Protein AF-A0AAW5S9D8-F1 (afdb_monomer_lite)

pLDDT: mean 77.04, std 7.17, range [45.81, 85.94]

Radius of gyration: 12.41 Å; chains: 1; bounding box: 31×24×28 Å

Secondary structure (DSSP, 8-state):
-EEEEEETTEEEEEEPPTT--HHHHHHHHHSS--SSHHHHHHHHHTS-GGGHHHHHHHHT-HHHHHHHHHHHHHTT-

Structure (mmCIF, N/CA/C/O backbone):
data_AF-A0AAW5S9D8-F1
#
_entry.id   AF-A0AAW5S9D8-F1
#
loop_
_atom_site.group_PDB
_atom_site.id
_atom_site.type_symbol
_atom_site.label_atom_id
_atom_site.label_alt_id
_atom_site.label_comp_id
_atom_site.label_asym_id
_atom_site.label_entity_id
_atom_site.label_seq_id
_atom_site.pdbx_PDB_ins_code
_atom_site.Cartn_x
_atom_site.Cartn_y
_atom_site.Cartn_z
_atom_site.occupancy
_atom_site.B_iso_or_equiv
_atom_site.auth_seq_id
_atom_site.auth_comp_id
_atom_site.auth_asym_id
_atom_site.auth_atom_id
_atom_site.pdbx_PDB_model_num
ATOM 1 N N . MET A 1 1 ? 10.372 -3.838 4.363 1.00 66.12 1 MET A N 1
ATOM 2 C CA . MET A 1 1 ? 9.399 -4.603 3.550 1.00 66.12 1 MET A CA 1
ATOM 3 C C . MET A 1 1 ? 9.773 -4.447 2.078 1.00 66.12 1 MET A C 1
ATOM 5 O O . MET A 1 1 ? 10.299 -3.398 1.718 1.00 66.12 1 MET A O 1
ATOM 9 N N . LEU A 1 2 ? 9.568 -5.470 1.245 1.00 68.25 2 LEU A N 1
ATOM 10 C CA . LEU A 1 2 ? 9.744 -5.373 -0.211 1.00 68.25 2 LEU A CA 1
ATOM 11 C C . LEU A 1 2 ? 8.365 -5.333 -0.875 1.00 68.25 2 LEU A C 1
ATOM 13 O O . LEU A 1 2 ? 7.484 -6.100 -0.497 1.00 68.25 2 LEU A O 1
ATOM 17 N N . ALA A 1 3 ? 8.193 -4.432 -1.835 1.00 70.50 3 ALA A N 1
ATOM 18 C CA . ALA A 1 3 ? 7.037 -4.353 -2.712 1.00 70.50 3 ALA A CA 1
ATOM 19 C C . ALA A 1 3 ? 7.413 -4.931 -4.072 1.00 70.50 3 ALA A C 1
ATOM 21 O O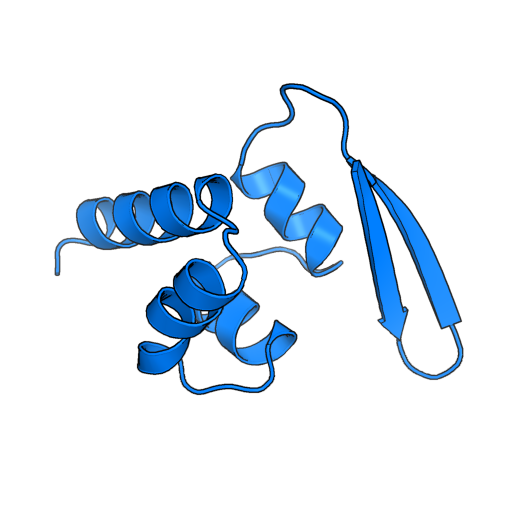 . ALA A 1 3 ? 8.423 -4.528 -4.650 1.00 70.50 3 ALA A O 1
ATOM 22 N N . PHE A 1 4 ? 6.593 -5.838 -4.589 1.00 72.62 4 PHE A N 1
ATOM 23 C CA . PHE A 1 4 ? 6.757 -6.378 -5.931 1.00 72.62 4 PHE A CA 1
ATOM 24 C C . PHE A 1 4 ? 5.583 -5.916 -6.784 1.00 72.62 4 PHE A C 1
ATOM 26 O O . PHE A 1 4 ? 4.432 -6.196 -6.461 1.00 72.62 4 PHE A O 1
ATOM 33 N N . THR A 1 5 ? 5.872 -5.201 -7.863 1.00 70.69 5 THR A N 1
ATOM 34 C CA . THR A 1 5 ? 4.881 -4.806 -8.865 1.00 70.69 5 THR A CA 1
ATOM 35 C C . THR A 1 5 ? 5.120 -5.587 -10.143 1.00 70.69 5 THR A C 1
ATOM 37 O O . THR A 1 5 ? 6.240 -5.636 -10.646 1.00 70.69 5 THR A O 1
ATOM 40 N N . VAL A 1 6 ? 4.059 -6.180 -10.686 1.00 69.38 6 VAL A N 1
ATOM 41 C CA . VAL A 1 6 ? 4.095 -6.875 -11.976 1.00 69.38 6 VAL A CA 1
ATOM 42 C C . VAL A 1 6 ? 3.389 -6.010 -13.013 1.00 69.38 6 VAL A C 1
ATOM 44 O O . VAL A 1 6 ? 2.237 -5.623 -12.825 1.00 69.38 6 VAL A O 1
ATOM 47 N N . ARG A 1 7 ? 4.081 -5.683 -14.106 1.00 69.19 7 ARG A N 1
ATOM 48 C CA . ARG A 1 7 ? 3.527 -4.961 -15.259 1.00 69.19 7 ARG A CA 1
ATOM 49 C C . ARG A 1 7 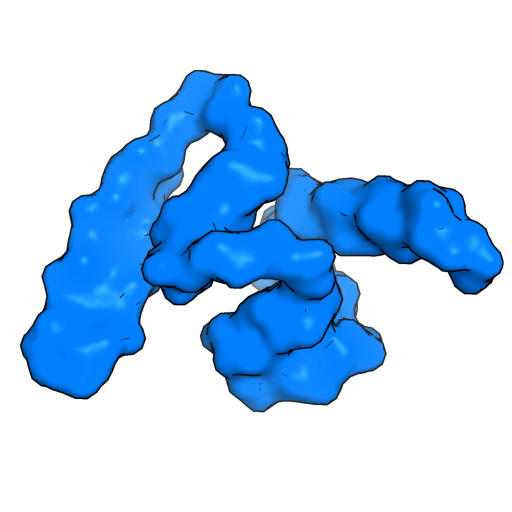? 3.891 -5.687 -16.544 1.00 69.19 7 ARG A C 1
ATOM 51 O O . ARG A 1 7 ? 5.038 -5.640 -16.981 1.00 69.19 7 ARG A O 1
ATOM 58 N N . GLY A 1 8 ? 2.911 -6.346 -17.159 1.00 74.31 8 GLY A N 1
ATOM 59 C CA . GLY A 1 8 ? 3.160 -7.183 -18.333 1.00 74.31 8 GLY A CA 1
ATOM 60 C C . GLY A 1 8 ? 4.136 -8.312 -17.990 1.00 74.31 8 GLY A C 1
ATOM 61 O O . GLY A 1 8 ? 3.842 -9.122 -17.117 1.00 74.31 8 GLY A O 1
ATOM 62 N N . ASN A 1 9 ? 5.301 -8.338 -18.645 1.00 78.06 9 ASN A N 1
ATOM 63 C CA . ASN A 1 9 ? 6.373 -9.304 -18.366 1.00 78.06 9 ASN A CA 1
ATOM 64 C C . ASN A 1 9 ? 7.447 -8.792 -17.384 1.00 78.06 9 ASN A C 1
ATOM 66 O O . ASN A 1 9 ? 8.438 -9.484 -17.160 1.00 78.06 9 ASN A O 1
ATOM 70 N N . ALA A 1 10 ? 7.285 -7.586 -16.830 1.00 68.69 10 ALA A N 1
ATOM 71 C CA . ALA A 1 10 ? 8.272 -6.965 -15.958 1.00 68.69 10 ALA A CA 1
ATOM 72 C C . ALA A 1 10 ? 7.862 -7.089 -14.488 1.00 68.69 10 ALA A C 1
ATOM 74 O O . ALA A 1 10 ? 6.730 -6.767 -14.118 1.00 68.69 10 ALA A O 1
ATOM 75 N N . LEU A 1 11 ? 8.808 -7.508 -13.647 1.00 74.38 11 LEU A N 1
ATOM 76 C CA . LEU A 1 11 ? 8.681 -7.525 -12.194 1.00 74.38 11 LEU A CA 1
ATOM 77 C C . LEU A 1 11 ? 9.614 -6.463 -11.607 1.00 74.38 11 LEU A C 1
ATOM 79 O O . LEU A 1 11 ? 10.832 -6.549 -11.738 1.00 74.38 11 LEU A O 1
ATOM 83 N N . ALA A 1 12 ? 9.035 -5.448 -10.973 1.00 75.31 12 ALA A N 1
ATOM 84 C CA . ALA A 1 12 ? 9.763 -4.406 -10.269 1.00 75.31 12 ALA A CA 1
ATOM 85 C C . ALA A 1 12 ? 9.737 -4.700 -8.768 1.00 75.31 12 ALA A C 1
ATOM 87 O O . ALA A 1 12 ? 8.669 -4.811 -8.170 1.00 75.31 12 ALA A O 1
ATOM 88 N N . ALA A 1 13 ? 10.914 -4.814 -8.155 1.00 74.50 13 ALA A N 1
ATOM 89 C CA . ALA A 1 13 ? 11.059 -4.944 -6.712 1.00 74.50 13 ALA A CA 1
ATOM 90 C C . ALA A 1 13 ? 11.523 -3.605 -6.128 1.00 74.50 13 ALA A C 1
ATOM 92 O O . ALA A 1 13 ? 12.588 -3.103 -6.484 1.00 74.50 13 ALA A O 1
ATOM 93 N N . GLN A 1 14 ? 10.738 -3.026 -5.223 1.00 77.56 14 GLN A N 1
ATOM 94 C CA . GLN A 1 14 ? 11.075 -1.785 -4.530 1.00 77.56 14 GLN A CA 1
ATOM 95 C C . GLN A 1 14 ? 11.149 -2.018 -3.026 1.00 77.56 14 GLN A C 1
ATOM 97 O O . GLN A 1 14 ? 10.299 -2.679 -2.429 1.00 77.56 14 GLN A O 1
ATOM 102 N N . ARG A 1 15 ? 12.184 -1.467 -2.387 1.00 76.81 15 ARG A N 1
ATOM 103 C CA . ARG A 1 15 ? 12.327 -1.535 -0.933 1.00 76.81 15 ARG A CA 1
ATOM 104 C C . ARG A 1 15 ? 11.548 -0.401 -0.288 1.00 76.81 15 ARG A C 1
ATOM 106 O O . ARG A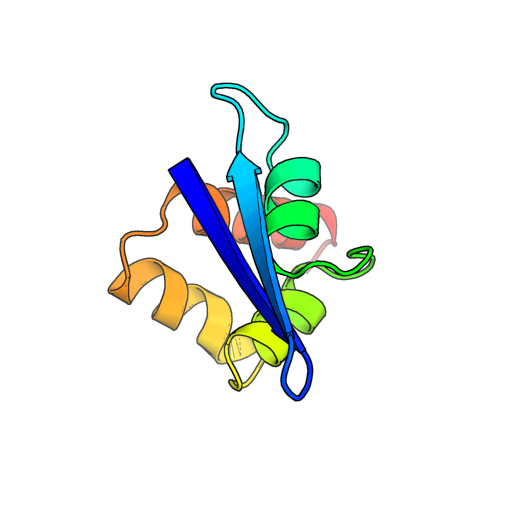 1 15 ? 11.943 0.751 -0.414 1.00 76.81 15 ARG A O 1
ATOM 113 N N . ILE A 1 16 ? 10.517 -0.755 0.472 1.00 73.44 16 ILE A N 1
ATOM 114 C CA . ILE A 1 16 ? 9.817 0.180 1.354 1.00 73.44 16 ILE A CA 1
ATOM 115 C C . ILE A 1 16 ? 10.717 0.429 2.560 1.00 73.44 16 ILE A C 1
ATOM 117 O O . ILE A 1 16 ? 11.107 -0.517 3.267 1.00 73.44 16 ILE A O 1
ATOM 121 N N . LYS A 1 17 ? 11.080 1.695 2.772 1.00 75.19 17 LYS A N 1
ATOM 122 C CA . LYS A 1 17 ? 11.894 2.095 3.922 1.00 75.19 17 LYS A CA 1
ATOM 123 C C . LYS A 1 17 ? 11.037 2.062 5.186 1.00 75.19 17 LYS A C 1
ATOM 125 O O . LYS A 1 17 ? 9.841 2.334 5.165 1.00 75.19 17 LYS A O 1
ATOM 130 N N . LEU A 1 18 ? 11.663 1.716 6.307 1.00 68.50 18 LEU A N 1
ATOM 131 C CA . LEU A 1 18 ? 11.001 1.809 7.604 1.00 68.50 18 LEU A CA 1
ATOM 132 C C . LEU A 1 18 ? 10.751 3.295 7.920 1.00 68.50 18 LEU A C 1
ATOM 134 O O . LEU A 1 18 ? 11.667 4.100 7.762 1.00 68.50 18 LEU A O 1
ATOM 138 N N . GLY A 1 19 ? 9.528 3.653 8.322 1.00 69.19 19 GLY A N 1
ATOM 139 C CA . GLY A 1 19 ? 9.134 5.044 8.597 1.00 69.19 19 GLY A CA 1
ATOM 140 C C . GLY A 1 19 ? 8.765 5.874 7.361 1.00 69.19 19 GLY A C 1
ATOM 141 O O . GLY A 1 19 ? 8.616 7.089 7.456 1.00 69.19 19 GLY A O 1
ATOM 142 N N . GLU A 1 20 ? 8.631 5.246 6.192 1.00 73.06 20 GLU A N 1
ATOM 143 C CA . GLU A 1 20 ? 8.147 5.918 4.988 1.00 73.06 20 GLU A CA 1
ATOM 144 C C . GLU A 1 20 ? 6.673 6.319 5.152 1.00 73.06 20 GLU A C 1
ATOM 146 O O . GLU A 1 20 ? 5.868 5.542 5.669 1.00 73.06 20 GLU A O 1
ATOM 151 N N . ALA A 1 21 ? 6.319 7.537 4.724 1.00 76.62 21 ALA A N 1
ATOM 152 C CA . ALA A 1 21 ? 4.961 8.047 4.881 1.00 76.62 21 ALA A CA 1
ATOM 153 C C . ALA A 1 21 ? 3.939 7.087 4.229 1.00 76.62 21 ALA A C 1
ATOM 155 O O . ALA A 1 21 ? 4.189 6.614 3.113 1.00 76.62 21 ALA A O 1
ATOM 156 N N . PRO A 1 22 ? 2.777 6.827 4.858 1.00 72.75 22 PRO A N 1
ATOM 157 C CA . PRO A 1 22 ? 1.820 5.819 4.391 1.00 72.75 22 PRO A CA 1
ATOM 158 C C . PRO A 1 22 ? 1.402 5.974 2.920 1.00 72.75 22 PRO A C 1
ATOM 160 O O . PRO A 1 22 ? 1.353 4.992 2.179 1.00 72.75 22 PRO A O 1
ATOM 163 N N . ARG A 1 23 ? 1.186 7.213 2.451 1.00 75.38 23 ARG A N 1
ATOM 164 C CA . ARG A 1 23 ? 0.875 7.497 1.036 1.00 75.38 23 ARG A CA 1
ATOM 165 C C . ARG A 1 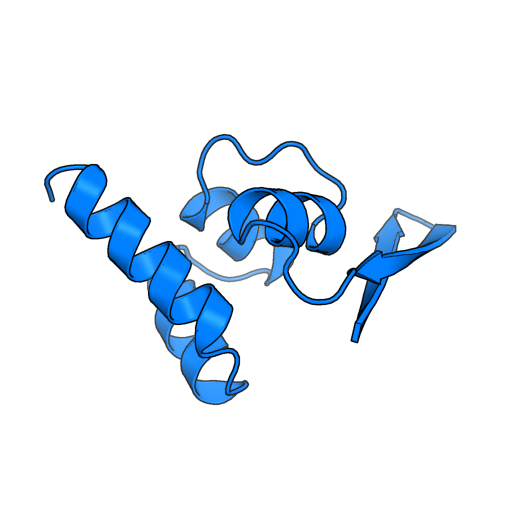23 ? 2.027 7.160 0.090 1.00 75.38 23 ARG A C 1
ATOM 167 O O . ARG A 1 23 ? 1.790 6.575 -0.962 1.00 75.38 23 ARG A O 1
ATOM 174 N N . THR A 1 24 ? 3.262 7.499 0.452 1.00 78.25 24 THR A N 1
ATOM 175 C CA . THR A 1 24 ? 4.451 7.176 -0.354 1.00 78.25 24 THR A CA 1
ATOM 176 C C . THR A 1 24 ? 4.644 5.665 -0.435 1.00 78.25 24 THR A C 1
ATOM 178 O O . THR A 1 24 ? 4.849 5.120 -1.515 1.00 78.25 24 THR A O 1
ATOM 181 N N . ARG A 1 25 ? 4.465 4.963 0.688 1.00 77.50 25 ARG A N 1
ATOM 182 C CA . ARG A 1 25 ? 4.481 3.498 0.732 1.00 77.50 25 ARG A CA 1
ATOM 183 C C . ARG A 1 25 ? 3.417 2.883 -0.179 1.00 77.50 25 ARG A C 1
ATOM 185 O O . ARG A 1 25 ? 3.719 1.935 -0.900 1.00 77.50 25 ARG A O 1
ATOM 192 N N . LEU A 1 26 ? 2.200 3.423 -0.182 1.00 77.62 26 LEU A N 1
ATOM 193 C CA . LEU A 1 26 ? 1.122 2.952 -1.050 1.00 77.62 26 LEU A CA 1
ATOM 194 C C . LEU A 1 26 ? 1.438 3.165 -2.541 1.00 77.62 26 LEU A C 1
ATOM 196 O O . LEU A 1 26 ? 1.225 2.263 -3.349 1.00 77.62 26 LEU A O 1
ATOM 200 N N . GLN A 1 27 ? 1.996 4.321 -2.907 1.00 80.50 27 GLN A N 1
ATOM 201 C CA . GLN A 1 27 ? 2.447 4.587 -4.279 1.00 80.50 27 GLN A CA 1
ATOM 202 C C . GLN A 1 27 ? 3.530 3.598 -4.719 1.00 80.50 27 GLN A C 1
ATOM 204 O O . GLN A 1 27 ? 3.472 3.077 -5.830 1.00 80.50 27 GLN A O 1
ATOM 209 N N . THR A 1 28 ? 4.474 3.282 -3.833 1.00 79.00 28 THR A N 1
ATOM 210 C CA . THR A 1 28 ? 5.514 2.275 -4.075 1.00 79.00 28 THR A CA 1
ATOM 211 C C . THR A 1 28 ? 4.925 0.870 -4.243 1.00 79.00 28 THR A C 1
ATOM 213 O O . THR A 1 28 ? 5.355 0.130 -5.126 1.00 79.00 28 THR A O 1
ATOM 216 N N . LEU A 1 29 ? 3.914 0.505 -3.445 1.00 77.12 29 LEU A N 1
ATOM 217 C CA . LEU A 1 29 ? 3.228 -0.792 -3.532 1.00 77.12 29 LEU A CA 1
ATOM 218 C C . LEU A 1 29 ? 2.450 -0.972 -4.835 1.00 77.12 29 LEU A C 1
ATOM 220 O O . LEU A 1 29 ? 2.472 -2.053 -5.415 1.00 77.12 29 LEU A O 1
ATOM 224 N N . LEU A 1 30 ? 1.763 0.074 -5.290 1.00 76.44 30 LEU A N 1
ATOM 225 C CA . LEU A 1 30 ? 0.937 0.024 -6.498 1.00 76.44 30 LEU A CA 1
ATOM 226 C C . LEU A 1 30 ? 1.729 0.394 -7.766 1.00 76.44 30 LEU A C 1
ATOM 228 O O . LEU A 1 30 ? 1.276 0.176 -8.891 1.00 76.44 30 LEU A O 1
ATOM 232 N N . GLY A 1 31 ? 2.917 0.982 -7.600 1.00 75.00 31 GLY A N 1
ATOM 233 C CA . GLY A 1 31 ? 3.762 1.501 -8.674 1.00 75.00 31 GLY A CA 1
ATOM 234 C C . GLY A 1 31 ? 3.135 2.659 -9.462 1.00 75.00 31 GLY A C 1
ATOM 235 O O . GLY A 1 31 ? 3.664 3.038 -10.509 1.00 75.00 31 GLY A O 1
ATOM 236 N N . ILE A 1 32 ? 1.995 3.196 -9.020 1.00 77.12 32 ILE A N 1
ATOM 237 C CA . ILE A 1 32 ? 1.260 4.295 -9.660 1.00 77.12 32 ILE A CA 1
ATOM 238 C C . ILE A 1 32 ? 1.109 5.475 -8.695 1.00 77.12 32 ILE A C 1
ATOM 240 O O . ILE A 1 32 ? 1.013 5.270 -7.483 1.00 77.12 32 ILE A O 1
ATOM 244 N N . PRO A 1 33 ? 1.038 6.715 -9.212 1.00 74.12 33 PRO A N 1
ATOM 245 C CA . PRO A 1 33 ? 0.641 7.857 -8.404 1.00 74.12 33 PRO A CA 1
ATOM 246 C C . PRO A 1 33 ? -0.804 7.673 -7.924 1.00 74.12 33 PRO A C 1
ATOM 248 O O . PRO A 1 33 ? -1.734 7.558 -8.722 1.00 74.12 33 PRO A O 1
ATOM 251 N N . VAL A 1 34 ? -0.986 7.659 -6.606 1.00 76.94 34 VAL A N 1
ATOM 252 C CA . VAL A 1 34 ? -2.286 7.463 -5.962 1.00 76.94 34 VAL A CA 1
ATOM 253 C C . VAL A 1 34 ? -2.930 8.821 -5.720 1.00 76.94 34 VAL A C 1
ATOM 255 O O . VAL A 1 34 ? -2.442 9.603 -4.904 1.00 76.94 34 VAL A O 1
ATOM 258 N N . ARG A 1 35 ? -4.005 9.104 -6.462 1.00 79.12 35 ARG A N 1
ATOM 259 C CA . ARG A 1 35 ? -4.866 10.284 -6.258 1.00 79.12 35 ARG A CA 1
ATOM 260 C C . ARG A 1 35 ? -6.071 9.966 -5.374 1.00 79.12 35 ARG A C 1
ATOM 262 O O . ARG A 1 35 ? -6.452 10.795 -4.562 1.00 79.12 35 ARG A O 1
ATOM 269 N N . ASP A 1 36 ? -6.618 8.766 -5.540 1.00 81.38 36 ASP A N 1
ATOM 270 C CA . ASP A 1 36 ? -7.683 8.190 -4.723 1.00 81.38 36 ASP A CA 1
ATOM 271 C C . ASP A 1 36 ? -7.177 6.854 -4.175 1.00 81.38 36 ASP A C 1
ATOM 273 O O . ASP A 1 36 ? -6.902 5.915 -4.932 1.00 81.38 36 ASP A O 1
ATOM 277 N N . THR A 1 37 ? -6.999 6.804 -2.857 1.00 80.50 37 THR A N 1
ATOM 278 C CA . THR A 1 37 ? -6.440 5.655 -2.142 1.00 80.50 37 THR A CA 1
ATOM 279 C C . THR A 1 37 ? -7.301 4.409 -2.313 1.00 80.50 37 THR A C 1
ATOM 281 O O . THR A 1 37 ? -6.768 3.330 -2.571 1.00 80.50 37 THR A O 1
ATOM 284 N N . ILE A 1 38 ? -8.627 4.547 -2.244 1.00 83.25 38 ILE A N 1
ATOM 285 C CA . ILE A 1 38 ? -9.548 3.412 -2.319 1.00 83.25 38 ILE A CA 1
ATOM 286 C C . ILE A 1 38 ? -9.619 2.888 -3.746 1.00 83.25 38 ILE A C 1
ATOM 288 O O . ILE A 1 38 ? -9.524 1.679 -3.949 1.00 83.25 38 ILE A O 1
ATOM 292 N N . ALA A 1 39 ? -9.752 3.768 -4.740 1.00 81.88 39 ALA A N 1
ATOM 293 C CA . ALA A 1 39 ? -9.822 3.345 -6.136 1.00 81.88 39 ALA A CA 1
ATOM 294 C C . ALA A 1 39 ? -8.524 2.652 -6.584 1.00 81.88 39 ALA A C 1
ATOM 296 O O . ALA A 1 39 ? -8.568 1.612 -7.246 1.00 81.88 39 ALA A O 1
ATOM 297 N N . ALA A 1 40 ? -7.368 3.185 -6.176 1.00 82.56 40 ALA A N 1
ATOM 298 C CA . ALA A 1 40 ? -6.073 2.601 -6.503 1.00 82.56 40 ALA A CA 1
ATOM 299 C C . ALA A 1 40 ? -5.869 1.235 -5.822 1.00 82.56 40 ALA A C 1
ATOM 301 O O . ALA A 1 40 ? -5.387 0.295 -6.457 1.00 82.56 40 ALA A O 1
ATOM 302 N N . LEU A 1 41 ? -6.288 1.095 -4.559 1.00 82.44 41 LEU A N 1
ATOM 303 C CA . LEU A 1 41 ? -6.270 -0.186 -3.852 1.00 82.44 41 LEU A CA 1
ATOM 304 C C . LEU A 1 41 ? -7.241 -1.194 -4.465 1.00 82.44 41 LEU A C 1
ATOM 306 O O . LEU A 1 41 ? -6.856 -2.336 -4.684 1.00 82.44 41 LEU A O 1
ATOM 310 N N . ALA A 1 42 ? -8.464 -0.785 -4.797 1.00 84.25 42 ALA A N 1
ATOM 311 C CA . ALA A 1 42 ? -9.451 -1.639 -5.453 1.00 84.25 42 ALA A CA 1
ATOM 312 C C . ALA A 1 42 ? -8.913 -2.198 -6.777 1.00 84.25 42 ALA A C 1
ATOM 314 O O . ALA A 1 42 ? -9.024 -3.393 -7.049 1.00 84.25 42 ALA A O 1
ATOM 315 N N . GLN A 1 43 ? -8.248 -1.351 -7.567 1.00 82.00 43 GLN A N 1
ATOM 316 C CA . GLN A 1 43 ? -7.615 -1.764 -8.813 1.00 82.00 43 GLN A CA 1
ATOM 317 C C . GLN A 1 43 ? -6.428 -2.710 -8.579 1.00 82.00 43 GLN A C 1
ATOM 319 O O . GLN A 1 43 ? -6.337 -3.740 -9.243 1.00 82.00 43 GLN A O 1
ATOM 324 N N . GLY A 1 44 ? -5.545 -2.402 -7.623 1.00 78.19 44 GLY A N 1
ATOM 325 C CA . GLY A 1 44 ? -4.389 -3.246 -7.294 1.00 78.19 44 GLY A CA 1
ATOM 326 C C . GLY A 1 44 ? -4.762 -4.598 -6.677 1.00 78.19 44 GLY A C 1
ATOM 327 O O . GLY A 1 44 ? -4.073 -5.591 -6.894 1.00 78.19 44 GLY A O 1
ATOM 328 N N . LEU A 1 45 ? -5.870 -4.649 -5.937 1.00 79.94 45 LEU A N 1
ATOM 329 C CA . LEU A 1 45 ? -6.415 -5.859 -5.318 1.00 79.94 45 LEU A CA 1
ATOM 330 C C . LEU A 1 45 ? -7.398 -6.609 -6.226 1.00 79.94 45 LEU A C 1
ATOM 332 O O . LEU A 1 45 ? -7.831 -7.700 -5.860 1.00 79.94 45 LEU A O 1
ATOM 336 N N . CYS A 1 46 ? -7.738 -6.045 -7.392 1.00 81.94 46 CYS A N 1
ATOM 337 C CA . CYS A 1 46 ? -8.754 -6.561 -8.310 1.00 81.94 46 CYS A CA 1
ATOM 338 C C . CYS A 1 46 ? -10.108 -6.828 -7.612 1.00 81.94 46 CYS A C 1
ATOM 340 O O . CYS A 1 46 ? -10.737 -7.867 -7.805 1.00 81.94 46 CYS A O 1
ATOM 342 N N . CYS A 1 47 ? -10.554 -5.893 -6.770 1.00 83.31 47 CYS A N 1
ATOM 343 C CA . CYS A 1 47 ? -11.786 -6.003 -5.986 1.00 83.31 47 CYS A CA 1
ATOM 344 C C . CYS A 1 47 ? -12.651 -4.741 -6.102 1.00 83.31 47 CYS A C 1
ATOM 346 O O . CYS A 1 47 ? -12.251 -3.742 -6.706 1.00 83.31 47 CYS A O 1
ATOM 348 N N . LYS A 1 48 ? -13.862 -4.759 -5.530 1.00 85.38 48 LYS A N 1
ATOM 349 C CA . LYS A 1 48 ? -14.691 -3.546 -5.464 1.00 85.38 48 LYS A CA 1
ATOM 350 C C . LYS A 1 48 ? -14.159 -2.599 -4.377 1.00 85.38 48 LYS A C 1
ATOM 352 O O . LYS A 1 48 ? -13.732 -3.076 -3.329 1.00 85.38 48 LYS A O 1
ATOM 357 N N . PRO A 1 49 ? -14.298 -1.266 -4.530 1.00 83.81 49 PRO A N 1
ATOM 358 C CA . PRO A 1 49 ? -13.909 -0.276 -3.513 1.00 83.81 49 PRO A CA 1
ATOM 359 C C . PRO A 1 49 ? -14.387 -0.597 -2.089 1.00 83.81 49 PRO A C 1
ATOM 361 O O . PRO A 1 49 ? -13.629 -0.494 -1.131 1.00 83.81 49 PRO A O 1
ATOM 364 N N . ARG A 1 50 ? -15.629 -1.076 -1.959 1.00 83.75 50 ARG A N 1
ATOM 365 C CA . ARG A 1 50 ? -16.240 -1.466 -0.676 1.00 83.75 50 ARG A CA 1
ATOM 366 C C . ARG A 1 50 ? -15.603 -2.700 -0.015 1.00 83.75 50 ARG A C 1
ATOM 368 O O . ARG A 1 50 ? -15.777 -2.902 1.178 1.00 83.75 50 ARG A O 1
ATOM 375 N N . GLU A 1 51 ? -14.910 -3.536 -0.785 1.00 85.94 51 GLU A N 1
ATOM 376 C CA . GLU A 1 51 ? -14.288 -4.788 -0.325 1.00 85.94 51 GLU A CA 1
ATOM 377 C C . GLU A 1 51 ? -12.827 -4.574 0.100 1.00 85.94 51 GLU A C 1
ATOM 379 O O . GLU A 1 51 ? -12.264 -5.414 0.796 1.00 85.94 51 GLU A O 1
ATOM 384 N N . VAL A 1 52 ? -12.221 -3.435 -0.261 1.00 85.12 52 VAL A N 1
ATOM 385 C CA . VAL A 1 52 ? -10.819 -3.103 0.043 1.00 85.12 52 VAL A CA 1
ATOM 386 C C . VAL A 1 52 ? -10.528 -3.204 1.539 1.00 85.12 52 VAL A C 1
ATOM 388 O O . VAL A 1 52 ? -9.591 -3.894 1.930 1.00 85.12 52 VAL A O 1
ATOM 391 N N . ALA A 1 53 ? -11.345 -2.572 2.386 1.00 85.38 53 ALA A N 1
ATOM 392 C CA . ALA A 1 53 ? -11.130 -2.573 3.834 1.00 85.38 53 ALA A CA 1
ATOM 393 C C . ALA A 1 53 ? -11.221 -3.983 4.441 1.00 85.38 53 ALA A C 1
ATOM 395 O O . ALA A 1 53 ? -10.464 -4.323 5.348 1.00 85.38 53 ALA A O 1
ATOM 396 N N . GLN A 1 54 ? -12.130 -4.817 3.929 1.00 84.75 54 GLN A N 1
ATOM 397 C CA . GLN A 1 54 ? -12.263 -6.200 4.378 1.00 84.75 54 GLN A CA 1
ATOM 398 C C . GLN A 1 54 ? -11.047 -7.033 3.958 1.00 84.75 54 GLN A C 1
ATOM 400 O O . GLN A 1 54 ? -10.452 -7.693 4.798 1.00 84.75 54 GLN A O 1
ATOM 405 N N . ILE A 1 55 ? -10.607 -6.919 2.702 1.00 84.81 55 ILE A N 1
ATOM 406 C CA . ILE A 1 55 ? -9.436 -7.648 2.195 1.00 84.81 55 ILE A CA 1
ATOM 407 C C . ILE A 1 55 ? -8.155 -7.243 2.933 1.00 84.81 55 ILE A C 1
ATOM 409 O O . ILE A 1 55 ? -7.332 -8.102 3.240 1.00 84.81 55 ILE A O 1
ATOM 413 N N . LEU A 1 56 ? -7.971 -5.953 3.234 1.00 84.12 56 LEU A N 1
ATOM 414 C CA . LEU A 1 56 ? -6.818 -5.484 4.009 1.00 84.12 56 LEU A CA 1
ATOM 415 C C . LEU A 1 56 ? -6.831 -6.041 5.437 1.00 84.12 56 LEU A C 1
ATOM 417 O O . LEU A 1 56 ? -5.788 -6.461 5.936 1.00 84.12 56 LEU A O 1
ATOM 421 N N . ARG A 1 57 ? -8.010 -6.103 6.069 1.00 83.94 57 ARG A N 1
ATOM 422 C CA . ARG A 1 57 ? -8.181 -6.717 7.392 1.00 83.94 57 ARG A CA 1
ATOM 423 C C . ARG A 1 57 ? -7.859 -8.211 7.359 1.00 83.94 57 ARG A C 1
ATOM 425 O O . ARG A 1 57 ? -7.107 -8.677 8.208 1.00 83.94 57 ARG A O 1
ATOM 432 N N . ASP A 1 58 ? -8.352 -8.932 6.355 1.00 84.31 58 ASP A N 1
ATOM 433 C CA . ASP A 1 58 ? -8.112 -10.371 6.194 1.00 84.31 58 ASP A CA 1
ATOM 434 C C . ASP A 1 58 ? -6.627 -10.688 5.935 1.00 84.31 58 ASP A C 1
ATOM 436 O O . ASP A 1 58 ? -6.134 -11.746 6.321 1.00 84.31 58 ASP A O 1
ATOM 440 N N . ARG A 1 59 ? -5.887 -9.757 5.317 1.00 80.56 59 ARG A N 1
ATOM 441 C CA . ARG A 1 59 ? -4.431 -9.854 5.105 1.00 80.56 59 ARG A CA 1
ATOM 442 C C . ARG A 1 59 ? -3.596 -9.431 6.316 1.00 80.56 59 ARG A C 1
ATOM 444 O O . ARG A 1 59 ? -2.392 -9.671 6.322 1.00 80.56 59 ARG A O 1
ATOM 451 N N . GLY A 1 60 ? -4.211 -8.810 7.324 1.00 78.50 60 GLY A N 1
ATOM 452 C CA . GLY A 1 60 ? -3.508 -8.234 8.472 1.00 78.50 60 GLY A CA 1
ATOM 453 C C . GLY A 1 60 ? -2.722 -6.958 8.145 1.00 78.50 60 GLY A C 1
ATOM 454 O O . GLY A 1 60 ? -1.842 -6.567 8.912 1.00 78.50 60 GLY A O 1
ATOM 455 N N . ASP A 1 61 ? -3.031 -6.291 7.028 1.00 81.69 61 ASP A N 1
ATOM 456 C CA . ASP A 1 61 ? -2.381 -5.053 6.581 1.00 81.69 61 ASP A CA 1
ATOM 457 C C . ASP A 1 61 ? -2.939 -3.827 7.338 1.00 81.69 61 ASP A C 1
ATOM 459 O O . ASP A 1 61 ? -3.515 -2.903 6.758 1.00 81.69 61 ASP A O 1
ATOM 463 N N . ASN A 1 62 ? -2.769 -3.817 8.665 1.00 80.62 62 ASN A N 1
ATOM 464 C CA . ASN A 1 62 ? -3.374 -2.827 9.566 1.00 80.62 62 ASN A CA 1
ATOM 465 C C . ASN A 1 62 ? -2.932 -1.383 9.274 1.00 80.62 62 ASN A C 1
ATOM 467 O O . ASN A 1 62 ? -3.747 -0.471 9.333 1.00 80.62 62 ASN A O 1
ATOM 471 N N . GLU A 1 63 ? -1.672 -1.167 8.887 1.00 78.62 63 GLU A N 1
ATOM 472 C CA . GLU A 1 63 ? -1.168 0.176 8.555 1.00 78.62 63 GLU A CA 1
ATOM 473 C C . GLU A 1 63 ? -1.840 0.763 7.299 1.00 78.62 63 GLU A C 1
ATOM 475 O O . GLU A 1 63 ? -2.070 1.968 7.205 1.00 78.62 63 GLU A O 1
ATOM 480 N N . LEU A 1 64 ? -2.164 -0.081 6.311 1.00 78.06 64 LEU A N 1
ATOM 481 C CA . LEU A 1 64 ? -2.891 0.347 5.112 1.00 78.06 64 LEU A CA 1
ATOM 482 C C . LEU A 1 64 ? -4.377 0.535 5.404 1.00 78.06 64 LEU A C 1
ATOM 484 O O . LEU A 1 64 ? -4.997 1.435 4.841 1.00 78.06 64 LEU A O 1
ATOM 488 N N . LEU A 1 65 ? -4.936 -0.292 6.288 1.00 83.06 65 LEU A N 1
ATOM 489 C CA . LEU A 1 65 ? -6.306 -0.140 6.755 1.00 83.06 65 LEU A CA 1
ATOM 490 C C . LEU A 1 65 ? -6.495 1.202 7.478 1.00 83.06 65 LEU A C 1
ATOM 492 O O . LEU A 1 65 ? -7.421 1.937 7.146 1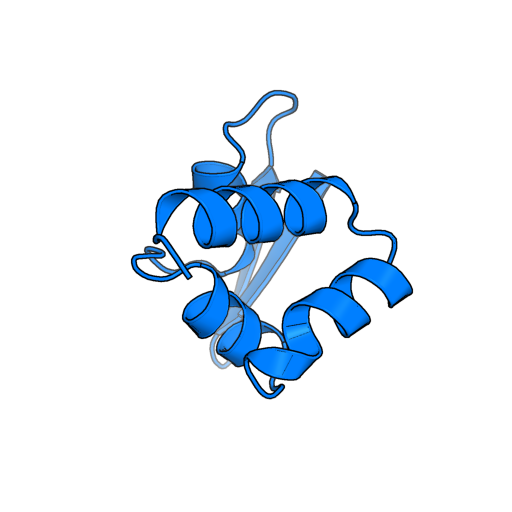.00 83.06 65 LEU A O 1
ATOM 496 N N . GLU A 1 66 ? -5.582 1.569 8.381 1.00 83.94 66 GLU A N 1
ATOM 497 C CA . GLU A 1 66 ? -5.597 2.870 9.062 1.00 83.94 66 GLU A CA 1
ATOM 498 C C . GLU A 1 66 ? -5.510 4.040 8.075 1.00 83.94 66 GLU A C 1
ATOM 500 O O . GLU A 1 66 ? -6.237 5.022 8.221 1.00 83.94 66 GLU A O 1
ATOM 505 N N . LEU A 1 67 ? -4.676 3.926 7.035 1.00 80.44 67 LEU A N 1
ATOM 506 C CA . LEU A 1 67 ? -4.586 4.941 5.985 1.00 80.44 67 LEU A CA 1
ATOM 507 C C . LEU A 1 67 ? -5.912 5.101 5.227 1.00 80.44 67 LEU A C 1
ATOM 509 O O . LEU A 1 67 ? -6.342 6.226 4.984 1.00 80.44 67 LEU A O 1
ATOM 513 N N . VAL A 1 68 ? -6.563 3.992 4.865 1.00 81.44 68 VAL A N 1
ATOM 514 C CA . VAL A 1 68 ? -7.873 4.007 4.193 1.00 81.44 68 VAL A CA 1
ATOM 515 C C . VAL A 1 68 ? -8.935 4.643 5.088 1.00 81.44 68 VAL A C 1
ATOM 517 O O . VAL A 1 68 ? -9.714 5.474 4.625 1.00 81.44 68 VAL A O 1
ATOM 520 N N . GLU A 1 69 ? -8.954 4.301 6.375 1.00 83.25 69 GLU A N 1
ATOM 521 C CA . GLU A 1 69 ? -9.886 4.891 7.336 1.00 83.25 69 GLU A CA 1
ATOM 522 C C . GLU A 1 69 ? -9.639 6.389 7.557 1.00 83.25 69 GLU A C 1
ATOM 524 O O . GLU A 1 69 ? -10.596 7.151 7.704 1.00 83.25 69 GLU A O 1
ATOM 529 N N . GLN A 1 70 ? -8.381 6.834 7.572 1.00 81.12 70 GLN A N 1
ATOM 530 C CA . GLN A 1 70 ? -8.033 8.253 7.664 1.00 81.12 70 GLN A CA 1
ATOM 531 C C . GLN A 1 70 ? -8.462 9.029 6.417 1.00 81.12 70 GLN A C 1
ATOM 533 O O . GLN A 1 70 ? -9.011 10.123 6.550 1.00 81.12 70 GLN A O 1
ATOM 538 N N . ASP A 1 71 ? -8.256 8.475 5.220 1.00 75.81 71 ASP A N 1
ATOM 539 C CA . ASP A 1 71 ? -8.675 9.114 3.966 1.00 75.81 71 ASP A CA 1
ATOM 540 C C . ASP A 1 71 ? -10.211 9.215 3.898 1.00 75.81 71 ASP A C 1
ATOM 542 O O . ASP A 1 71 ? -10.728 10.267 3.533 1.00 75.81 71 ASP A O 1
ATOM 546 N N . LEU A 1 72 ? -10.947 8.185 4.343 1.00 74.00 72 LEU A N 1
ATOM 547 C CA . LEU A 1 72 ? -12.415 8.213 4.452 1.00 74.00 72 LEU A CA 1
ATOM 548 C C . LEU A 1 72 ? -12.911 9.304 5.407 1.00 74.00 72 LEU A C 1
ATOM 550 O O . LEU A 1 72 ? -13.778 10.095 5.040 1.00 74.00 72 LEU A O 1
ATOM 554 N N . ARG A 1 73 ? -12.323 9.395 6.608 1.00 74.00 73 ARG A N 1
ATOM 555 C CA . ARG A 1 73 ? -12.659 10.446 7.586 1.00 74.00 73 ARG A CA 1
ATOM 556 C C . ARG A 1 73 ? -12.337 11.845 7.058 1.00 74.00 73 ARG A C 1
ATOM 558 O O . ARG A 1 73 ? -13.063 12.791 7.344 1.00 74.00 73 ARG A O 1
ATOM 565 N N . SER A 1 74 ? -11.256 11.976 6.291 1.00 67.94 74 SER A N 1
ATOM 566 C CA . SER A 1 74 ? -10.825 13.250 5.698 1.00 67.94 74 SER A CA 1
ATOM 567 C C . SER A 1 74 ? -11.666 13.652 4.481 1.00 67.94 74 SER A C 1
ATOM 569 O O . SER A 1 74 ? -11.757 14.836 4.168 1.00 67.94 74 SER A O 1
ATOM 571 N N . ALA A 1 75 ? -12.282 12.680 3.801 1.00 60.53 75 ALA A N 1
ATOM 572 C CA . ALA A 1 75 ? -13.164 12.888 2.654 1.00 60.53 75 ALA A CA 1
ATOM 573 C C . ALA A 1 75 ? -14.601 13.297 3.039 1.00 60.53 75 ALA A C 1
ATOM 575 O O . ALA A 1 75 ? -15.376 13.651 2.153 1.00 60.53 75 ALA A O 1
ATOM 576 N N . GLY A 1 76 ? -14.951 13.297 4.332 1.00 50.50 76 GLY A N 1
ATOM 577 C CA . GLY A 1 76 ? -16.232 13.817 4.822 1.00 50.50 76 GLY A CA 1
ATOM 578 C C . GLY A 1 76 ? -17.462 13.003 4.401 1.00 50.50 76 GLY A C 1
ATOM 579 O O . GLY A 1 76 ? -18.496 13.601 4.103 1.00 50.50 76 GLY A O 1
ATOM 580 N N . LEU A 1 77 ? -17.347 11.670 4.364 1.00 45.81 77 LEU A N 1
ATOM 581 C CA . LEU A 1 77 ? -18.479 10.735 4.271 1.00 45.81 77 LEU A CA 1
ATOM 582 C C . LEU A 1 77 ? -18.782 10.104 5.632 1.00 45.81 77 LEU A C 1
ATOM 584 O O . LEU A 1 77 ? -17.819 9.656 6.296 1.00 45.81 77 LEU A O 1
#

Organism: Mycobacterium bouchedurhonense (NCBI:txid701041)

Foldseek 3Di:
DWAWDDDPPDIDIDDDDPPPDLQVVQCRNLVHNPPDLLVSQCVSVVHDSVCSLVVCVVVVVVSSNVVNVVVVVVVPD

Sequence (77 aa):
MLAFTVRGNALAAQRIKLGEAPRTRLQTLLGIPVRDTIAALAQGLCCKPREVAQILRDRGDNELLELVEQDLRSAGL

=== Feature glossary ===
Key to the feature types in this record:

pLDDT. pLDDT is the predicted lDDT-Cα score: AlphaFold's confidence that the local environment of each residue (all inter-atomic distances within 15 Å) is correctly placed. It is a per-residue number between 0 and 100, with higher meaning more reliable.

Radius of gyration, Cα contacts, bounding box. The geometric summary reports three shape descriptors. Rg (radius of gyration) measures how spread out the Cα a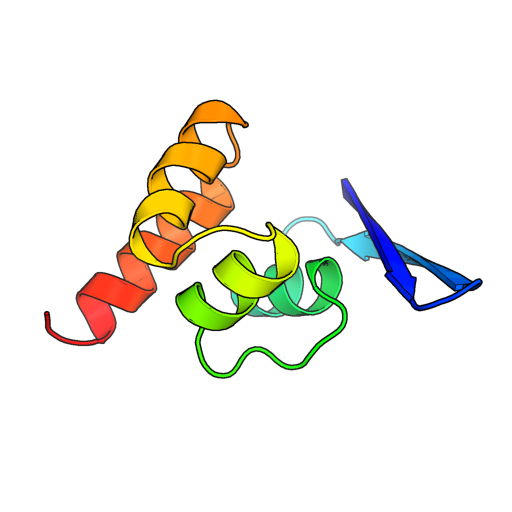toms are about their centre of mass; compact globular proteins have small Rg, elongated or unfolded ones large. Cα contacts (<8 Å, |i−j|>4) count long-range residue pairs in spatial proximity — high for tightly packed folds, near zero for rods or random coil. The bounding-box extents give the protein's footprint along x, y, z in Å.

Backbone torsions (φ/ψ). Backbone dihedral angles. Every residue except chain termini has a φ (preceding-C → N → Cα → C) and a ψ (N → Cα → C → next-N). They are reported in degrees following the IUPAC sign convention. Secondary structure is essentially a statement about which (φ, ψ) basin each residue occupies.

Contact-map, Ramachandran, and PAE plots. Plot images: a contact map (which residues are close in 3D, as an N×N binary image), a Ramachandran scatter (backbone torsion angles, revealing secondary-structure composition at a glance), and — for AlphaFold structures — a PAE heatmap (pairwise prediction confidence).

Predicted aligned error. Predicted Aligned Error (PAE) is an AlphaFold confidence matrix: entry (i, j) is the expected error in the position of residue j, in ångströms, when the prediction is superimposed on the true structure at residue i. Low PAE within a block of residues means that block is internally rigid and well-predicted; high PAE between two blocks means their relative placement is uncertain even if each block individually is confident.

Secondary structure (3-state, P-SEA). Three-state secondary structure (P-SEA) collapses the eight DSSP classes into helix (a), strand (b), and coil (c). P-SEA assigns these from Cα geometry alone — distances and angles — without requiring backbone oxygens, so it works on any Cα trace.

Solvent-accessible surface area. Solvent-accessible surface area (SASA) is the area in Å² traced out by the centre of a 1.4 Å probe sphere (a water molecule) rolled over the protein's van der Waals surface (Shrake–Rupley / Lee–Richards construction). Buried residues have near-zero SASA; fully exposed residues can exceed 200 Å². The total SASA scales roughly with the number of surface residues.

Foldseek 3Di. The Foldseek 3Di string encodes local tertiary geometry as a 20-letter alphabet — one character per residue — derived from the relative positions of nearby Cα atoms. Unlike the amino-acid sequence, 3Di is a direct function of the 3D structure, so two proteins with the same fold have similar 3Di strings even at low sequence identity.

B-factor. For experimental (PDB) structures, the B-factor (temperature factor) quantifies the positional spread of each atom in the crystal — a combination of thermal vibration and static disorder — in units of Å². High B-factors mark flexible loops or poorly resolved regions; low B-factors mark the rigid, well-ordered core.

mmCIF coordinates. The mmCIF block holds the 3D Cartesian coordinates of each backbone atom (N, Cα, C, O) in ångströms. mmCIF is the PDB's canonical archive format — a tagged-loop text representation of the atomic model.

InterPro / GO / CATH / organism. Functional annotations link the protein to curated databases. InterPro entries identify conserved domains and families by matching the sequence against member-database signatures (Pfam, PROSITE, CDD, …). Gene Ontology (GO) terms describe molecular function, biological process, and cellular component in a controlled vocabulary. CATH places the structure in a hierarchical fold classification (Class/Architecture/Topology/Homologous-superfamily). The organism is the source species.

Rendered structure images. Structure images are PyMOL renders from six orthogonal camera directions. Cartoon representation draws helices as coils and strands as arrows; sticks shows the backbone as bonds; surface shows the solvent-excluded envelope. Rainbow coloring maps sequence position to hue (blue→red, N→C); chain coloring assigns a distinct color per polypeptide.

Sequence. This is the polypeptide sequence — one letter per residue, N-terminus first. Length ranges from a few dozen residues for small domains to over a thousand for large multi-domain proteins.

Secondary structure (8-state, DSSP). The SS8 string is DSSP's per-residue secondary-structure call. α-helix (H) means an i→i+4 H-bond ladder; β-strand (E) means the residue participates in a β-sheet; 3₁₀ (G) and π (I) are tighter and wider helices; T/S are turns/bends; '-' is loop.

Nearest PDB structures. Structural nearest neighbors (via Foldseek easy-search vs the PDB). Reported per hit: target PDB id, E-value, and alignment TM-score. A TM-score above ~0.5 is the conventional threshold for 'same fold'.